Protein AF-A0A939AYK9-F1 (afdb_monomer)

Solvent-accessible surface area (backbone atoms only — not comparable to full-atom values): 10151 Å² total; per-residue (Å²): 140,83,83,85,85,82,82,80,85,74,80,75,67,66,64,58,54,54,54,53,49,53,52,52,51,54,51,52,56,62,53,63,70,63,65,74,66,59,48,75,64,55,25,49,52,48,39,70,71,65,43,52,83,35,33,35,71,76,72,46,68,65,60,35,66,44,40,56,60,42,62,79,78,40,55,72,66,57,50,48,50,40,64,52,31,34,54,61,40,40,77,71,61,37,66,66,52,46,49,48,32,72,73,48,74,51,77,68,69,66,74,80,61,50,72,67,54,49,51,26,38,54,15,59,55,56,76,35,73,58,78,60,70,74,52,66,75,73,47,49,62,59,51,50,50,50,51,52,49,53,52,51,53,50,52,50,51,59,68,62,67,70,75,78,85,84,88,88,129

Nearest PDB structures (foldseek):
  3cp5-assembly1_A  TM=9.068E-01  e=1.776E-06  Rhodothermus marinus
  2l4d-assembly1_A  TM=8.897E-01  e=1.470E-05  Pseudomonas putida KT2440
  6cun-assembly1_A  TM=8.709E-01  e=2.736E-05  Rhodothermus marinus
  6cuk-assembly1_A  TM=8.825E-01  e=4.786E-05  Rhodothermus marinus

Sequence (169 aa):
MTTGWSMARGHVGAWRGTVLLSVMLALAAAVTARAQVSEPGASRQLFDTVCVACHTIGGGARIGPDLAGVTERRSAEWLRSFIRDPQQMRDSGDPVAAANLAQFGVPMPNLGLSEAQVEGLIGHLGGAAPAAAVRPRQFLPTLALAVLAAAGITLIALLFGRKHTETGA

Structure (mmCIF, N/CA/C/O backbone):
data_AF-A0A939AYK9-F1
#
_entry.id   AF-A0A939AYK9-F1
#
loop_
_atom_site.group_PDB
_atom_site.id
_atom_site.type_symbol
_atom_site.label_atom_id
_atom_site.label_alt_id
_atom_site.label_comp_id
_atom_site.label_asym_id
_atom_site.label_entity_id
_atom_site.label_seq_id
_atom_site.pdbx_PDB_ins_code
_atom_site.Cartn_x
_atom_site.Cartn_y
_atom_site.Cartn_z
_atom_site.occupancy
_atom_site.B_iso_or_equiv
_atom_site.auth_seq_id
_atom_site.auth_comp_id
_atom_site.auth_asym_id
_atom_site.auth_atom_id
_atom_site.pdbx_PDB_model_num
ATOM 1 N N . MET A 1 1 ? 83.638 -35.203 -16.562 1.00 50.81 1 MET A N 1
ATOM 2 C CA . MET A 1 1 ? 83.191 -34.684 -15.248 1.00 50.81 1 MET A CA 1
ATOM 3 C C . MET A 1 1 ? 83.245 -33.164 -15.368 1.00 50.81 1 MET A C 1
ATOM 5 O O . MET A 1 1 ? 84.309 -32.692 -15.715 1.00 50.81 1 MET A O 1
ATOM 9 N N . THR A 1 2 ? 82.195 -32.351 -15.282 1.00 49.91 2 THR A N 1
ATOM 10 C CA . THR A 1 2 ? 80.921 -32.441 -14.562 1.00 49.91 2 THR A CA 1
ATOM 11 C C . THR A 1 2 ? 79.841 -31.567 -15.232 1.00 49.91 2 THR A C 1
ATOM 13 O O . THR A 1 2 ? 80.112 -30.475 -15.714 1.00 49.91 2 THR A O 1
ATOM 16 N N . THR A 1 3 ? 78.618 -32.107 -15.226 1.00 54.88 3 THR A N 1
ATOM 17 C CA . THR A 1 3 ? 77.312 -31.456 -14.987 1.00 54.88 3 THR A CA 1
ATOM 18 C C . THR A 1 3 ? 76.909 -30.203 -15.774 1.00 54.88 3 THR A C 1
ATOM 20 O O . THR A 1 3 ? 77.288 -29.082 -15.447 1.00 54.88 3 THR A O 1
ATOM 23 N N . GLY A 1 4 ? 75.978 -30.414 -16.710 1.00 52.16 4 GLY A N 1
ATOM 24 C CA . GLY A 1 4 ? 75.086 -29.382 -17.228 1.00 52.16 4 GLY A CA 1
ATOM 25 C C . GLY A 1 4 ? 74.012 -28.979 -16.214 1.00 52.16 4 GLY A C 1
ATOM 26 O O . GLY A 1 4 ? 73.522 -29.797 -15.433 1.00 52.16 4 GLY A O 1
ATOM 27 N N . TRP A 1 5 ? 73.641 -27.702 -16.246 1.00 48.41 5 TRP A N 1
ATOM 28 C CA . TRP A 1 5 ? 72.604 -27.122 -15.404 1.00 48.41 5 TRP A CA 1
ATOM 29 C C . TRP A 1 5 ? 71.320 -26.971 -16.229 1.00 48.41 5 TRP A C 1
ATOM 31 O O . TRP A 1 5 ? 71.208 -26.100 -17.088 1.00 48.41 5 TRP A O 1
ATOM 41 N N . SER A 1 6 ? 70.362 -27.870 -16.004 1.00 63.97 6 SER A N 1
ATOM 42 C CA . SER A 1 6 ? 69.021 -27.813 -16.591 1.00 63.97 6 SER A CA 1
ATOM 43 C C . SER A 1 6 ? 68.133 -26.930 -15.712 1.00 63.97 6 SER A C 1
ATOM 45 O O . SER A 1 6 ? 67.760 -27.328 -14.608 1.00 63.97 6 SER A O 1
ATOM 47 N N . MET A 1 7 ? 67.800 -25.721 -16.175 1.00 54.94 7 MET A N 1
ATOM 48 C CA . MET A 1 7 ? 66.842 -24.854 -15.484 1.00 54.94 7 MET A CA 1
ATOM 49 C C . MET A 1 7 ? 65.410 -25.372 -15.679 1.00 54.94 7 MET A C 1
ATOM 51 O O . MET A 1 7 ? 64.854 -25.343 -16.779 1.00 54.94 7 MET A O 1
ATOM 55 N N . ALA A 1 8 ? 64.802 -25.824 -14.584 1.00 56.50 8 ALA A N 1
ATOM 56 C CA . ALA A 1 8 ? 63.392 -26.173 -14.503 1.00 56.50 8 ALA A CA 1
ATOM 57 C C . ALA A 1 8 ? 62.515 -24.912 -14.627 1.00 56.50 8 ALA A C 1
ATOM 59 O O . ALA A 1 8 ? 62.575 -24.003 -13.799 1.00 56.50 8 ALA A O 1
ATOM 60 N N . ARG A 1 9 ? 61.670 -24.860 -15.662 1.00 58.16 9 ARG A N 1
ATOM 61 C CA . ARG A 1 9 ? 60.627 -23.836 -15.823 1.00 58.16 9 ARG A CA 1
ATOM 62 C C . ARG A 1 9 ? 59.490 -24.123 -14.835 1.00 58.16 9 ARG A C 1
ATOM 64 O O . ARG A 1 9 ? 58.711 -25.047 -15.038 1.00 58.16 9 ARG A O 1
ATOM 71 N N . GLY A 1 10 ? 59.431 -23.354 -13.747 1.00 52.03 10 GLY A N 1
ATOM 72 C CA . GLY A 1 10 ? 58.483 -23.540 -12.645 1.00 52.03 10 GLY A CA 1
ATOM 73 C C . GLY A 1 10 ? 57.022 -23.245 -13.006 1.00 52.03 10 GLY A C 1
ATOM 74 O O . GLY A 1 10 ? 56.702 -22.241 -13.640 1.00 52.03 10 GLY A O 1
ATOM 75 N N . HIS A 1 11 ? 56.120 -24.103 -12.525 1.00 56.62 11 HIS A N 1
ATOM 76 C CA . HIS A 1 11 ? 54.657 -24.057 -12.661 1.00 56.62 11 HIS A CA 1
ATOM 77 C C . HIS A 1 11 ? 53.958 -22.927 -11.869 1.00 56.62 11 HIS A C 1
ATOM 79 O O . HIS A 1 11 ? 52.826 -23.075 -11.414 1.00 56.62 11 HIS A O 1
ATOM 85 N N . VAL A 1 12 ? 54.594 -21.767 -11.710 1.00 57.19 12 VAL A N 1
ATOM 86 C CA . VAL A 1 12 ? 54.070 -20.641 -10.907 1.00 57.19 12 VAL A CA 1
ATOM 87 C C . VAL A 1 12 ? 52.961 -19.826 -11.602 1.00 57.19 12 VAL A C 1
ATOM 89 O O . VAL A 1 12 ? 52.402 -18.906 -11.008 1.00 57.19 12 VAL A O 1
ATOM 92 N N . GLY A 1 13 ? 52.613 -20.150 -12.854 1.00 52.59 13 GLY A N 1
ATOM 93 C CA . GLY A 1 13 ? 51.610 -19.418 -13.646 1.00 52.59 13 GLY A CA 1
ATOM 94 C C . GLY A 1 13 ? 50.157 -19.876 -13.462 1.00 52.59 13 GLY A C 1
ATOM 95 O O . GLY A 1 13 ? 49.248 -19.054 -13.544 1.00 52.59 13 GLY A O 1
ATOM 96 N N . ALA A 1 14 ? 49.918 -21.160 -13.175 1.00 53.78 14 ALA A N 1
ATOM 97 C CA . ALA A 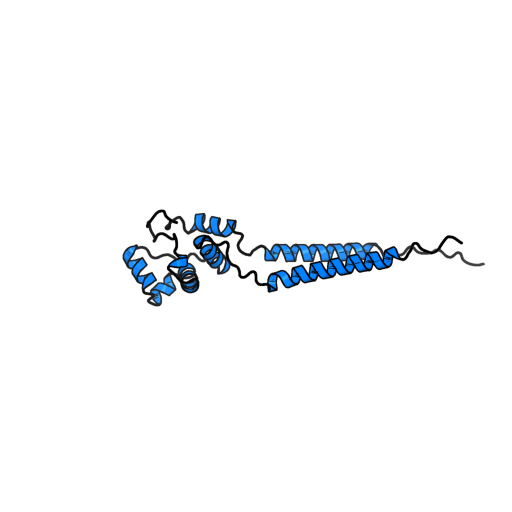1 14 ? 48.565 -21.733 -13.185 1.00 53.78 14 ALA A CA 1
ATOM 98 C C . ALA A 1 14 ? 47.731 -21.363 -11.943 1.00 53.78 14 ALA A C 1
ATOM 100 O O . ALA A 1 14 ? 46.524 -21.159 -12.039 1.00 53.78 14 ALA A O 1
ATOM 101 N N . TRP A 1 15 ? 48.377 -21.203 -10.784 1.00 51.25 15 TRP A N 1
ATOM 102 C CA . TRP A 1 15 ? 47.706 -20.854 -9.523 1.00 51.25 15 TRP A CA 1
ATOM 103 C C . TRP A 1 15 ? 47.217 -19.403 -9.463 1.00 51.25 15 TRP A C 1
ATOM 105 O O . TRP A 1 15 ? 46.268 -19.086 -8.751 1.00 51.25 15 TRP A O 1
ATOM 115 N N . ARG A 1 16 ? 47.847 -18.499 -10.221 1.00 57.53 16 ARG A N 1
ATOM 116 C CA . ARG A 1 16 ? 47.492 -17.072 -10.209 1.00 57.53 16 ARG A CA 1
ATOM 117 C C . ARG A 1 16 ? 46.179 -16.814 -10.953 1.00 57.53 16 ARG A C 1
ATOM 119 O O . ARG A 1 16 ? 45.404 -15.963 -10.531 1.00 57.53 16 ARG A O 1
ATOM 126 N N . GLY A 1 17 ? 45.910 -17.576 -12.015 1.00 58.91 17 GLY A N 1
ATOM 127 C CA . GLY A 1 17 ? 44.675 -17.461 -12.797 1.00 58.91 17 GLY A CA 1
ATOM 128 C C . GLY A 1 17 ? 43.445 -17.998 -12.064 1.00 58.91 17 GLY A C 1
ATOM 129 O O . GLY A 1 17 ? 42.392 -17.367 -12.090 1.00 58.91 17 GLY A O 1
ATOM 130 N N . THR A 1 18 ? 43.579 -19.122 -11.355 1.00 68.94 18 THR A N 1
ATOM 131 C CA . THR A 1 18 ? 42.459 -19.746 -10.636 1.00 68.94 18 THR A CA 1
ATOM 132 C C . THR A 1 18 ? 42.021 -18.932 -9.422 1.00 68.94 18 THR A C 1
ATOM 134 O O . THR A 1 18 ? 40.825 -18.774 -9.206 1.00 68.94 18 THR A O 1
ATOM 137 N N . VAL A 1 19 ? 42.951 -18.340 -8.666 1.00 73.00 19 VAL A N 1
ATOM 138 C CA . VAL A 1 19 ? 42.605 -17.467 -7.528 1.00 73.00 19 VAL A CA 1
ATOM 139 C C . VAL A 1 19 ? 41.887 -16.198 -7.996 1.00 73.00 19 VAL A C 1
ATOM 141 O O . VAL A 1 19 ? 40.874 -15.823 -7.410 1.00 73.00 19 VAL A O 1
ATOM 144 N N . LEU A 1 20 ? 42.355 -15.566 -9.078 1.00 74.25 20 LEU A N 1
ATOM 145 C CA . LEU A 1 20 ? 41.704 -14.375 -9.635 1.00 74.25 20 LEU A CA 1
ATOM 146 C C . LEU A 1 20 ? 40.294 -14.680 -10.156 1.00 74.25 20 LEU A C 1
ATOM 148 O O . LEU A 1 20 ? 39.373 -13.908 -9.895 1.00 74.25 20 LEU A O 1
ATOM 152 N N . LEU A 1 21 ? 40.102 -15.820 -10.826 1.00 76.69 21 LEU A N 1
ATOM 153 C CA . LEU A 1 21 ? 38.786 -16.248 -11.301 1.00 76.69 21 LEU A CA 1
ATOM 154 C C . LEU A 1 21 ? 37.820 -16.534 -10.139 1.00 76.69 21 LEU A C 1
ATOM 156 O O . LEU A 1 21 ? 36.678 -16.083 -10.171 1.00 76.69 21 LEU A O 1
ATOM 160 N N . SER A 1 22 ? 38.285 -17.212 -9.088 1.00 72.88 22 SER A N 1
ATOM 161 C CA . SER A 1 22 ? 37.485 -17.499 -7.888 1.00 72.88 22 SER A CA 1
ATOM 162 C C . SER A 1 22 ? 37.057 -16.226 -7.155 1.0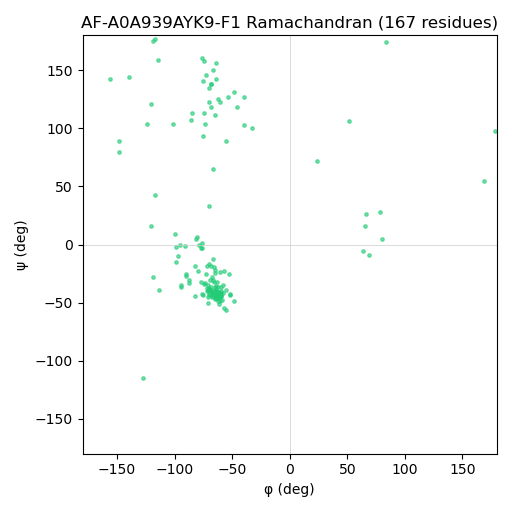0 72.88 22 SER A C 1
ATOM 164 O O . SER A 1 22 ? 35.911 -16.113 -6.725 1.00 72.88 22 SER A O 1
ATOM 166 N N . VAL A 1 23 ? 37.953 -15.240 -7.046 1.00 77.62 23 VAL A N 1
ATOM 167 C CA . VAL A 1 23 ? 37.647 -13.938 -6.434 1.00 77.62 23 VAL A CA 1
ATOM 168 C C . VAL A 1 23 ? 36.653 -13.149 -7.289 1.00 77.62 23 VAL A C 1
ATOM 170 O O . VAL A 1 23 ? 35.696 -12.594 -6.752 1.00 77.62 23 VAL A O 1
ATOM 173 N N . MET A 1 24 ? 36.824 -13.135 -8.614 1.00 75.31 24 MET A N 1
ATOM 174 C CA . MET A 1 24 ? 35.885 -12.475 -9.529 1.00 75.31 24 MET A CA 1
ATOM 175 C C . MET A 1 24 ? 34.490 -13.111 -9.482 1.00 75.31 24 MET A C 1
ATOM 177 O O . MET A 1 24 ? 33.493 -12.393 -9.447 1.00 75.31 24 MET A O 1
ATOM 181 N N . LEU A 1 25 ? 34.407 -14.442 -9.409 1.00 76.62 25 LEU A N 1
ATOM 182 C CA . LEU A 1 25 ? 33.135 -15.158 -9.311 1.00 76.62 25 LEU A CA 1
ATOM 183 C C . LEU A 1 25 ? 32.429 -14.903 -7.968 1.00 76.62 25 LEU A C 1
ATOM 185 O O . LEU A 1 25 ? 31.223 -14.658 -7.942 1.00 76.62 2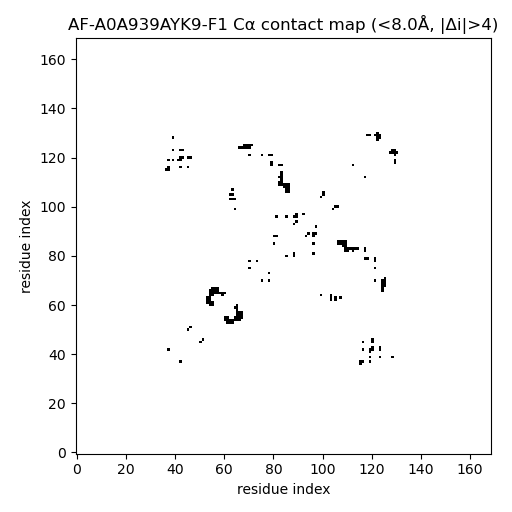5 LEU A O 1
ATOM 189 N N . ALA A 1 26 ? 33.175 -14.887 -6.859 1.00 71.19 26 ALA A N 1
ATOM 190 C CA . ALA A 1 26 ? 32.632 -14.555 -5.540 1.00 71.19 26 ALA A CA 1
ATOM 191 C C . ALA A 1 26 ? 32.118 -13.104 -5.469 1.00 71.19 26 ALA A C 1
ATOM 193 O O . ALA A 1 26 ? 31.070 -12.840 -4.876 1.00 71.19 26 ALA A O 1
ATOM 194 N N . LEU A 1 27 ? 32.817 -12.164 -6.114 1.00 68.31 27 LEU A N 1
ATOM 195 C CA . LEU A 1 27 ? 32.381 -10.770 -6.225 1.00 68.31 27 LEU A CA 1
ATOM 196 C C . LEU A 1 27 ? 31.113 -10.629 -7.078 1.00 68.31 27 LEU A C 1
ATOM 198 O O . LEU A 1 27 ? 30.199 -9.911 -6.678 1.00 68.31 27 LEU A O 1
ATOM 202 N N . ALA A 1 28 ? 31.018 -11.342 -8.204 1.00 67.94 28 ALA A N 1
ATOM 203 C CA . ALA A 1 28 ? 29.823 -11.336 -9.047 1.00 67.94 28 ALA A CA 1
ATOM 204 C C . ALA A 1 28 ? 28.581 -11.854 -8.293 1.00 67.94 28 ALA A C 1
ATOM 206 O O . ALA A 1 28 ? 27.534 -11.206 -8.314 1.00 67.94 28 ALA A O 1
ATOM 207 N N . ALA A 1 29 ? 28.713 -12.953 -7.541 1.00 64.38 29 ALA A N 1
ATOM 208 C CA . ALA A 1 29 ? 27.628 -13.492 -6.713 1.00 64.38 29 ALA A CA 1
ATOM 209 C C . ALA A 1 29 ? 27.202 -12.530 -5.583 1.00 64.38 29 ALA A C 1
ATOM 211 O O . ALA A 1 29 ? 26.020 -12.411 -5.253 1.00 64.38 29 ALA A O 1
ATOM 212 N N . ALA A 1 30 ? 28.155 -11.793 -5.004 1.00 60.81 30 ALA A N 1
ATOM 213 C CA . ALA A 1 30 ? 27.877 -10.797 -3.973 1.00 60.81 30 ALA A CA 1
ATOM 214 C C . ALA A 1 30 ? 27.187 -9.528 -4.507 1.00 60.81 30 ALA A C 1
ATOM 216 O O . ALA A 1 30 ? 26.610 -8.791 -3.704 1.00 60.81 30 ALA A O 1
ATOM 217 N N . VAL A 1 31 ? 27.247 -9.259 -5.819 1.00 58.78 31 VAL A N 1
ATOM 218 C CA . VAL A 1 31 ? 26.539 -8.156 -6.493 1.00 58.78 31 VAL A CA 1
ATOM 219 C C . VAL A 1 31 ? 25.091 -8.546 -6.805 1.00 58.78 31 VAL A C 1
ATOM 221 O O . VAL A 1 31 ? 24.181 -7.775 -6.503 1.00 58.78 31 VAL A O 1
ATOM 224 N N . THR A 1 32 ? 24.842 -9.757 -7.311 1.00 58.06 32 THR A N 1
ATOM 225 C CA . THR A 1 32 ? 23.481 -10.223 -7.645 1.00 58.06 32 THR A CA 1
ATOM 226 C C . THR A 1 32 ? 22.583 -10.376 -6.418 1.00 58.06 32 THR A C 1
ATOM 228 O O . THR A 1 32 ? 21.390 -10.096 -6.490 1.00 58.06 32 THR A O 1
ATOM 231 N N . ALA A 1 33 ? 23.146 -10.739 -5.261 1.00 52.22 33 ALA A N 1
ATOM 232 C CA . ALA A 1 33 ? 22.388 -10.869 -4.013 1.00 52.22 33 ALA A CA 1
ATOM 233 C C . ALA A 1 33 ? 21.816 -9.534 -3.485 1.00 52.22 33 ALA A C 1
ATOM 235 O O . ALA A 1 33 ? 20.891 -9.541 -2.676 1.00 52.22 33 ALA A O 1
ATOM 236 N N . ARG A 1 34 ? 22.345 -8.379 -3.923 1.00 50.72 34 ARG A N 1
ATOM 237 C CA . ARG A 1 34 ? 21.920 -7.046 -3.437 1.00 50.72 34 ARG A CA 1
ATOM 238 C C . ARG A 1 34 ? 20.902 -6.359 -4.348 1.00 50.72 34 ARG A C 1
ATOM 240 O O . ARG A 1 34 ? 20.331 -5.355 -3.943 1.00 50.72 34 ARG A O 1
ATOM 247 N N . ALA A 1 35 ? 20.654 -6.903 -5.540 1.00 50.47 35 ALA A N 1
ATOM 248 C CA . ALA A 1 35 ? 19.677 -6.378 -6.496 1.00 50.47 35 ALA A CA 1
ATOM 249 C C . ALA A 1 35 ? 18.217 -6.702 -6.118 1.00 50.47 35 ALA A C 1
ATOM 251 O O . ALA A 1 35 ? 17.292 -6.333 -6.826 1.00 50.47 35 ALA A O 1
ATOM 252 N N . GLN A 1 36 ? 17.980 -7.377 -4.988 1.00 48.62 36 GLN A N 1
ATOM 253 C CA . GLN A 1 36 ? 16.625 -7.693 -4.519 1.00 48.62 36 GLN A CA 1
ATOM 254 C C . GLN A 1 36 ? 15.937 -6.517 -3.804 1.00 48.62 36 GLN A C 1
ATOM 256 O O . GLN A 1 36 ? 14.845 -6.672 -3.261 1.00 48.62 36 GLN A O 1
ATOM 261 N N . VAL A 1 37 ? 16.564 -5.336 -3.796 1.00 53.75 37 VAL A N 1
ATOM 262 C CA . VAL A 1 37 ? 15.926 -4.095 -3.355 1.00 53.75 37 VAL A CA 1
ATOM 263 C C . VAL A 1 37 ? 14.967 -3.649 -4.455 1.00 53.75 37 VAL A C 1
ATOM 265 O O . VAL A 1 37 ? 15.379 -2.995 -5.403 1.00 53.75 37 VAL A O 1
ATOM 268 N N . SER A 1 38 ? 13.706 -4.060 -4.312 1.00 53.38 38 SER A N 1
ATOM 269 C CA . SER A 1 38 ? 12.494 -3.517 -4.936 1.00 53.38 38 SER A CA 1
ATOM 270 C C . SER A 1 38 ? 12.728 -2.755 -6.245 1.00 53.38 38 SER A C 1
ATOM 272 O O . SER A 1 38 ? 12.601 -1.531 -6.288 1.00 53.38 38 SER A O 1
ATOM 274 N N . GLU A 1 39 ? 13.049 -3.485 -7.316 1.00 57.12 39 GLU A N 1
ATOM 275 C CA . GLU A 1 39 ? 13.008 -2.943 -8.674 1.00 57.12 39 GLU A CA 1
ATOM 276 C C . GLU A 1 39 ? 11.658 -2.229 -8.879 1.00 57.12 39 GLU A C 1
ATOM 278 O O . GLU A 1 39 ? 10.616 -2.819 -8.567 1.00 57.12 39 GLU A O 1
ATOM 283 N N . PRO A 1 40 ? 11.617 -0.989 -9.399 1.00 59.44 40 PRO A N 1
ATOM 284 C CA . PRO A 1 40 ? 10.367 -0.247 -9.599 1.00 59.44 40 PRO A CA 1
ATOM 285 C C . PRO A 1 40 ? 9.296 -1.018 -10.394 1.00 59.44 40 PRO A C 1
ATOM 287 O O . PRO A 1 40 ? 8.100 -0.775 -10.234 1.00 59.44 40 PRO A O 1
ATOM 290 N N . GLY A 1 41 ? 9.713 -1.968 -11.241 1.00 69.38 41 GLY A N 1
ATOM 291 C CA . GLY A 1 41 ? 8.812 -2.877 -11.952 1.00 69.38 41 GLY A CA 1
ATOM 292 C C . GLY A 1 41 ? 8.190 -3.964 -11.067 1.00 69.38 41 GLY A C 1
ATOM 293 O O . GLY A 1 41 ? 7.034 -4.324 -11.275 1.00 69.38 41 GLY A O 1
ATOM 294 N N . ALA A 1 42 ? 8.905 -4.448 -10.050 1.00 83.31 42 ALA A N 1
ATOM 295 C CA . ALA A 1 42 ? 8.432 -5.511 -9.167 1.00 83.31 42 ALA A CA 1
ATOM 296 C C . ALA A 1 42 ? 7.288 -5.040 -8.255 1.00 83.31 42 ALA A C 1
ATOM 298 O O . ALA A 1 42 ? 6.323 -5.774 -8.052 1.00 83.31 42 ALA A O 1
ATOM 299 N N . SER A 1 43 ? 7.351 -3.808 -7.738 1.00 87.31 43 SER A N 1
ATOM 300 C CA . SER A 1 43 ? 6.264 -3.246 -6.923 1.00 87.31 43 SER A CA 1
ATOM 301 C C . SER A 1 43 ? 5.013 -2.943 -7.747 1.00 87.31 43 SER A C 1
ATOM 303 O O . SER A 1 43 ? 3.907 -3.217 -7.285 1.00 87.31 43 SER A O 1
ATOM 305 N N . ARG A 1 44 ? 5.176 -2.459 -8.987 1.00 89.44 44 ARG A N 1
ATOM 306 C CA . ARG A 1 44 ? 4.063 -2.294 -9.935 1.00 89.44 44 ARG A CA 1
ATOM 307 C C . ARG A 1 44 ? 3.401 -3.632 -10.253 1.00 89.44 44 ARG A C 1
ATOM 309 O O . ARG A 1 44 ? 2.195 -3.763 -10.097 1.00 89.44 44 ARG A O 1
ATOM 316 N N . GLN A 1 45 ? 4.185 -4.640 -10.629 1.00 92.12 45 GLN A N 1
ATOM 317 C CA . GLN A 1 45 ? 3.654 -5.969 -10.927 1.00 92.12 45 GLN A CA 1
ATOM 318 C C . GLN A 1 45 ? 2.923 -6.575 -9.721 1.00 92.12 45 GLN A C 1
ATOM 320 O O . GLN A 1 45 ? 1.867 -7.190 -9.874 1.00 92.12 45 GLN A O 1
ATOM 325 N N . LEU A 1 46 ? 3.464 -6.390 -8.514 1.00 92.81 46 LEU A N 1
ATOM 326 C CA . LEU A 1 46 ? 2.814 -6.839 -7.289 1.00 92.81 46 LEU A CA 1
ATOM 327 C C . LEU A 1 46 ? 1.464 -6.139 -7.079 1.00 92.81 46 LEU A C 1
ATOM 329 O O . LEU A 1 46 ? 0.476 -6.807 -6.776 1.00 92.81 46 LEU A O 1
ATOM 333 N N . PHE A 1 47 ? 1.403 -4.821 -7.287 1.00 94.81 47 PHE A N 1
ATOM 334 C CA . PHE A 1 47 ? 0.156 -4.061 -7.221 1.00 94.81 47 PHE A CA 1
ATOM 335 C C . PHE A 1 47 ? -0.879 -4.583 -8.230 1.00 94.81 47 PHE A C 1
ATOM 337 O O . PHE A 1 47 ? -2.014 -4.882 -7.849 1.00 94.81 47 PHE A O 1
ATOM 344 N N . ASP A 1 48 ? -0.461 -4.782 -9.481 1.00 93.94 48 ASP A N 1
ATOM 345 C CA . ASP A 1 48 ? -1.298 -5.277 -10.582 1.00 93.94 48 ASP A CA 1
ATOM 346 C C . ASP A 1 48 ? -1.791 -6.716 -10.371 1.00 93.94 48 ASP A C 1
ATOM 348 O O . ASP A 1 48 ? -2.794 -7.125 -10.949 1.00 93.94 48 ASP A O 1
ATOM 352 N N . THR A 1 49 ? -1.108 -7.503 -9.540 1.00 94.50 49 THR A N 1
ATOM 353 C CA . THR A 1 49 ? -1.498 -8.895 -9.274 1.00 94.50 49 THR A CA 1
ATOM 354 C C . THR A 1 49 ? -2.375 -9.017 -8.029 1.00 94.50 49 THR A C 1
ATOM 356 O O . THR A 1 49 ? -3.269 -9.859 -7.982 1.00 94.50 49 THR A O 1
ATOM 359 N N . VAL A 1 50 ? -2.125 -8.193 -7.007 1.00 95.19 50 VAL A N 1
ATOM 360 C CA . VAL A 1 50 ? -2.704 -8.389 -5.668 1.00 95.19 50 VAL A CA 1
ATOM 361 C C . VAL A 1 50 ? -3.692 -7.286 -5.286 1.00 95.19 50 VAL A C 1
ATOM 363 O O . VAL A 1 50 ? -4.721 -7.559 -4.672 1.00 95.19 50 VAL A O 1
ATOM 366 N N . CYS A 1 51 ? -3.413 -6.032 -5.637 1.00 96.31 51 CYS A N 1
ATOM 367 C CA . CYS A 1 51 ? -4.150 -4.879 -5.114 1.00 96.31 51 CYS A CA 1
ATOM 368 C C . CYS A 1 51 ? -5.295 -4.437 -6.035 1.00 96.31 51 CYS A C 1
ATOM 370 O O . CYS A 1 51 ? -6.369 -4.061 -5.556 1.00 96.31 51 CYS A O 1
ATOM 372 N N . VAL A 1 52 ? -5.099 -4.514 -7.356 1.00 95.94 52 VAL A N 1
ATOM 373 C CA . VAL A 1 52 ? -6.088 -4.063 -8.357 1.00 95.94 52 VAL A CA 1
ATOM 374 C C . VAL A 1 52 ? -7.366 -4.899 -8.387 1.00 95.94 52 VAL A C 1
ATOM 376 O O . VAL A 1 52 ? -8.354 -4.478 -8.987 1.00 95.94 52 VAL A O 1
ATOM 379 N N . ALA A 1 53 ? -7.391 -6.060 -7.732 1.00 95.19 53 ALA A N 1
ATOM 380 C CA . ALA A 1 53 ? -8.625 -6.817 -7.552 1.00 95.19 53 ALA A CA 1
ATOM 381 C C . ALA A 1 53 ? -9.677 -5.992 -6.785 1.00 95.19 53 ALA A C 1
ATOM 383 O O . ALA A 1 53 ? -10.859 -6.035 -7.122 1.00 95.19 53 ALA A O 1
ATOM 384 N N . CYS A 1 54 ? -9.240 -5.181 -5.812 1.00 97.81 54 CYS A N 1
ATOM 385 C CA . CYS A 1 54 ? -10.135 -4.456 -4.908 1.00 97.81 54 CYS A CA 1
ATOM 386 C C . CYS A 1 54 ? -10.009 -2.930 -4.987 1.00 97.81 54 CYS A C 1
ATOM 388 O O . CYS A 1 54 ? -10.985 -2.229 -4.716 1.00 97.81 54 CYS A O 1
ATOM 390 N N . HIS A 1 55 ? -8.833 -2.418 -5.352 1.00 97.56 55 HIS A N 1
ATOM 391 C CA . HIS A 1 55 ? -8.506 -0.995 -5.298 1.00 97.56 55 HIS A CA 1
ATOM 392 C C . HIS A 1 55 ? -8.267 -0.388 -6.678 1.00 97.56 55 HIS A C 1
ATOM 394 O O . HIS A 1 55 ? -7.940 -1.079 -7.642 1.00 97.56 55 HIS A O 1
ATOM 400 N N . THR A 1 56 ? -8.400 0.930 -6.774 1.00 95.62 56 THR A N 1
ATOM 401 C CA . THR A 1 56 ? -7.904 1.718 -7.910 1.00 95.62 56 THR A CA 1
ATOM 402 C C . THR A 1 56 ? -6.872 2.736 -7.449 1.00 95.62 56 THR A C 1
ATOM 404 O O . THR A 1 56 ? -6.637 2.900 -6.250 1.00 95.62 56 THR A O 1
ATOM 407 N N . ILE A 1 57 ? -6.287 3.435 -8.422 1.00 94.50 57 ILE A N 1
ATOM 408 C CA . ILE A 1 57 ? -5.560 4.685 -8.220 1.00 94.50 57 ILE A CA 1
ATOM 409 C C . ILE A 1 57 ? -6.221 5.727 -9.131 1.00 94.50 57 ILE A C 1
ATOM 411 O O . ILE A 1 57 ? -6.044 5.683 -10.345 1.00 94.50 57 ILE A O 1
ATOM 415 N N . GLY A 1 58 ? -7.030 6.622 -8.563 1.00 93.75 58 GLY A N 1
ATOM 416 C CA . GLY A 1 58 ? -7.717 7.702 -9.282 1.00 93.75 58 GLY A CA 1
ATOM 417 C C . GLY A 1 58 ? -8.983 7.261 -10.021 1.00 93.75 58 GLY A C 1
ATOM 418 O O . GLY A 1 58 ? -9.588 8.059 -10.730 1.00 93.75 58 GLY A O 1
ATOM 419 N N . GLY A 1 59 ? -9.386 5.998 -9.862 1.00 94.06 59 GLY A N 1
ATOM 420 C CA . GLY A 1 59 ? -10.590 5.420 -10.470 1.00 94.06 59 GLY A CA 1
ATOM 421 C C . GLY A 1 59 ? -11.819 5.436 -9.559 1.00 94.06 59 GLY A C 1
ATOM 422 O O . GLY A 1 59 ? -12.886 4.991 -9.975 1.00 94.06 59 GLY A O 1
ATOM 423 N N . GLY A 1 60 ? -11.678 5.943 -8.331 1.00 94.12 60 GLY A N 1
ATOM 424 C CA . GLY A 1 60 ? -12.737 5.946 -7.325 1.00 94.12 60 GLY A CA 1
ATOM 425 C C . GLY A 1 60 ? -12.859 4.639 -6.531 1.00 94.12 60 GLY A C 1
ATOM 426 O O . GLY A 1 60 ? -12.166 3.652 -6.75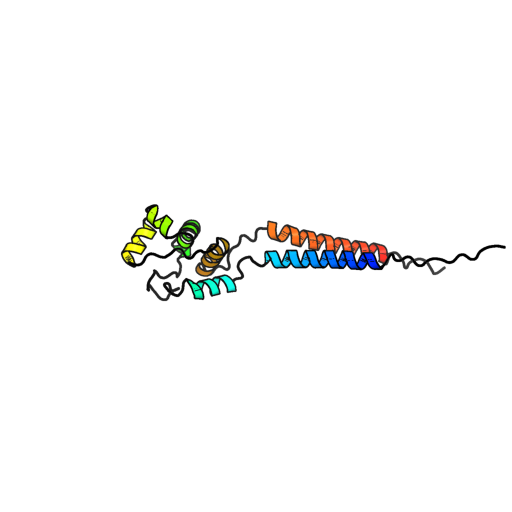4 1.00 94.12 60 GLY A O 1
ATOM 427 N N . ALA A 1 61 ? -13.735 4.645 -5.531 1.00 94.56 61 ALA A N 1
ATOM 428 C CA . ALA A 1 61 ? -13.957 3.480 -4.682 1.00 94.56 61 ALA A CA 1
ATOM 429 C C . ALA A 1 61 ? -14.539 2.288 -5.469 1.00 94.56 61 ALA A C 1
ATOM 431 O O . ALA A 1 61 ? -15.400 2.466 -6.330 1.00 94.56 61 ALA A O 1
ATOM 432 N N . ARG A 1 62 ? -14.101 1.067 -5.129 1.00 93.50 62 ARG A N 1
ATOM 433 C CA . ARG A 1 62 ? -14.670 -0.198 -5.628 1.00 93.50 62 ARG A C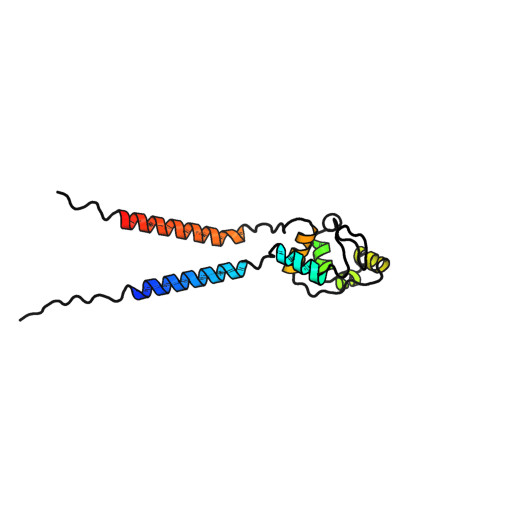A 1
ATOM 434 C C . ARG A 1 62 ? -15.012 -1.119 -4.456 1.00 93.50 62 ARG A C 1
ATOM 436 O O . ARG A 1 62 ? -15.874 -0.779 -3.657 1.00 93.50 62 ARG A O 1
ATOM 443 N N . ILE A 1 63 ? -14.333 -2.264 -4.342 1.00 96.88 63 ILE A N 1
ATOM 444 C CA . ILE A 1 63 ? -14.440 -3.151 -3.173 1.00 96.88 63 ILE A CA 1
ATOM 445 C C . ILE A 1 63 ? -13.745 -2.496 -1.975 1.00 96.88 63 ILE A C 1
ATOM 447 O O . ILE A 1 63 ? -14.224 -2.591 -0.853 1.00 96.88 63 ILE A O 1
ATOM 451 N N . GLY A 1 64 ? -12.626 -1.810 -2.221 1.00 96.56 64 GLY A N 1
ATOM 452 C CA . GLY A 1 64 ? -11.949 -0.967 -1.243 1.00 96.56 64 GLY A CA 1
ATOM 453 C C . GLY A 1 64 ? -11.912 0.510 -1.657 1.00 96.56 64 GLY A C 1
ATOM 454 O O . GLY A 1 64 ? -12.350 0.869 -2.758 1.00 96.56 64 GLY A O 1
ATOM 455 N N . PRO A 1 65 ? -11.361 1.382 -0.793 1.00 96.75 65 PRO A N 1
ATOM 456 C CA . PRO A 1 65 ? -11.171 2.798 -1.092 1.00 96.75 65 PRO A CA 1
ATOM 457 C C . PRO A 1 65 ? -10.196 3.022 -2.252 1.00 96.75 65 PRO A C 1
ATOM 459 O O . PRO A 1 65 ? -9.303 2.210 -2.501 1.00 96.75 65 PRO A O 1
ATOM 462 N N . ASP A 1 66 ? -10.319 4.170 -2.916 1.00 96.94 66 ASP A N 1
ATOM 463 C CA . ASP A 1 66 ? -9.323 4.612 -3.890 1.00 96.94 66 ASP A CA 1
ATOM 464 C C . ASP A 1 66 ? -7.994 4.971 -3.206 1.00 96.94 66 ASP A C 1
ATOM 466 O O . ASP A 1 66 ? -7.966 5.607 -2.144 1.00 96.94 66 ASP A O 1
ATOM 470 N N . LEU A 1 67 ? -6.883 4.570 -3.826 1.00 97.00 67 LEU A N 1
ATOM 471 C CA . LEU A 1 67 ? -5.544 4.719 -3.256 1.00 97.00 67 LEU A CA 1
ATOM 472 C C . LEU A 1 67 ? -4.780 5.936 -3.787 1.00 97.00 67 LEU A C 1
ATOM 474 O O . LEU A 1 67 ? -3.679 6.204 -3.306 1.00 97.00 67 LEU A O 1
ATOM 478 N N . ALA A 1 68 ? -5.348 6.714 -4.717 1.00 95.06 68 ALA A N 1
ATOM 479 C CA . ALA A 1 68 ? -4.739 7.977 -5.136 1.00 95.06 68 ALA A CA 1
ATOM 480 C C . ALA A 1 68 ? -4.471 8.867 -3.916 1.00 95.06 68 ALA A C 1
ATOM 482 O O . ALA A 1 68 ? -5.375 9.073 -3.106 1.00 95.06 68 ALA A O 1
ATOM 483 N N . GLY A 1 69 ? -3.237 9.355 -3.755 1.00 94.44 69 GLY A N 1
ATOM 484 C CA . GLY A 1 69 ? -2.822 10.228 -2.647 1.00 94.44 69 GLY A CA 1
ATOM 485 C C . GLY A 1 69 ? -2.854 9.580 -1.255 1.00 94.44 69 GLY A C 1
ATOM 486 O O . GLY A 1 69 ? -2.864 10.282 -0.245 1.00 94.44 69 GLY A O 1
ATOM 487 N N . VAL A 1 70 ? -2.919 8.247 -1.143 1.00 96.12 70 VAL A N 1
ATOM 488 C CA . VAL A 1 70 ? -3.035 7.587 0.171 1.00 96.12 70 VAL A CA 1
ATOM 489 C C . VAL A 1 70 ? -1.819 7.840 1.073 1.00 96.12 70 VAL A C 1
ATOM 491 O O . VAL A 1 70 ? -1.980 7.987 2.283 1.00 96.12 70 VAL A O 1
ATOM 494 N N . THR A 1 71 ? -0.627 7.977 0.490 1.00 95.44 71 THR A N 1
ATOM 495 C CA . THR A 1 71 ? 0.623 8.313 1.194 1.00 95.44 71 THR A CA 1
ATOM 496 C C . THR A 1 71 ? 0.665 9.748 1.714 1.00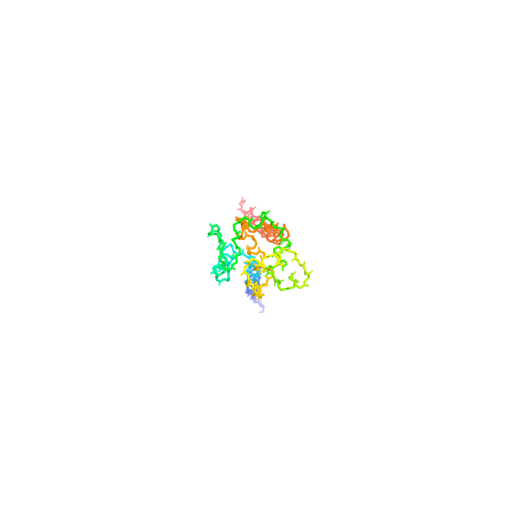 95.44 71 THR A C 1
ATOM 498 O O . THR A 1 71 ? 1.475 10.056 2.579 1.00 95.44 71 THR A O 1
ATOM 501 N N . GLU A 1 72 ? -0.205 10.627 1.213 1.00 94.69 72 GLU A N 1
ATOM 502 C CA . GLU A 1 72 ? -0.382 11.989 1.733 1.00 94.69 72 GLU A CA 1
ATOM 503 C C . GLU A 1 72 ? -1.401 12.004 2.881 1.00 94.69 72 GLU A C 1
ATOM 505 O O . GLU A 1 72 ? -1.276 12.772 3.832 1.00 94.69 72 GLU A O 1
ATOM 510 N N . ARG A 1 73 ? -2.411 11.124 2.822 1.00 94.75 73 ARG A N 1
ATOM 511 C CA . ARG A 1 73 ? -3.479 11.028 3.834 1.00 94.75 73 ARG A CA 1
ATOM 512 C C . ARG A 1 73 ? -3.105 10.205 5.066 1.00 94.75 73 ARG A C 1
ATOM 514 O O . ARG A 1 73 ? -3.817 10.269 6.076 1.00 94.75 73 ARG A O 1
ATOM 521 N N . ARG A 1 74 ? -2.075 9.361 4.977 1.00 95.12 74 ARG A N 1
ATOM 522 C CA . ARG A 1 74 ? -1.692 8.394 6.016 1.00 95.12 74 ARG A CA 1
ATOM 523 C C . ARG A 1 74 ? -0.180 8.331 6.168 1.00 95.12 74 ARG A C 1
ATOM 525 O O . ARG A 1 74 ? 0.554 8.421 5.191 1.00 95.12 74 ARG A O 1
ATOM 532 N N . SER A 1 75 ? 0.275 8.140 7.404 1.00 95.62 75 SER A N 1
ATOM 533 C CA . SER A 1 75 ? 1.699 7.970 7.681 1.00 95.62 75 SER A CA 1
ATOM 534 C C . SER A 1 75 ? 2.217 6.659 7.087 1.00 95.62 75 SER A C 1
ATOM 536 O O . SER A 1 75 ? 1.498 5.660 7.014 1.00 95.62 75 SER A O 1
ATOM 538 N N . ALA A 1 76 ? 3.497 6.643 6.709 1.00 93.25 76 ALA A N 1
ATOM 539 C CA . ALA A 1 76 ? 4.156 5.431 6.220 1.00 93.25 76 ALA A CA 1
ATOM 540 C C . ALA A 1 76 ? 4.112 4.289 7.252 1.00 93.25 76 ALA A C 1
ATOM 542 O O . ALA A 1 76 ? 3.973 3.128 6.884 1.00 93.25 76 ALA A O 1
ATOM 543 N N . GLU A 1 77 ? 4.189 4.615 8.544 1.00 96.44 77 GLU A N 1
ATOM 544 C CA . GLU A 1 77 ? 4.063 3.638 9.627 1.00 96.44 77 GLU A CA 1
ATOM 545 C C . GLU A 1 77 ? 2.673 2.999 9.671 1.00 96.44 77 GLU A C 1
ATOM 547 O O . GLU A 1 77 ? 2.567 1.778 9.732 1.00 96.44 77 GLU A O 1
ATOM 552 N N . TRP A 1 78 ? 1.611 3.801 9.561 1.00 97.44 78 TRP A N 1
ATOM 553 C CA . TRP A 1 78 ? 0.250 3.273 9.530 1.00 97.44 78 TRP A CA 1
ATOM 554 C C . TRP A 1 78 ? 0.026 2.391 8.296 1.00 97.44 78 TRP A C 1
ATOM 556 O O . TRP A 1 78 ? -0.536 1.304 8.408 1.00 97.44 78 TRP A O 1
ATOM 566 N N . LEU A 1 79 ? 0.515 2.824 7.127 1.00 97.75 79 LEU A N 1
ATOM 567 C CA . LEU A 1 79 ? 0.416 2.050 5.886 1.00 97.75 79 LEU A CA 1
ATOM 568 C C . LEU A 1 79 ? 1.151 0.714 5.986 1.00 97.75 79 LEU A C 1
ATOM 570 O O . LEU A 1 79 ? 0.593 -0.304 5.584 1.00 97.75 79 LEU A O 1
ATOM 574 N N . ARG A 1 80 ? 2.359 0.699 6.564 1.00 97.50 80 ARG A N 1
ATOM 575 C CA . ARG A 1 80 ? 3.091 -0.543 6.839 1.00 97.50 80 ARG A CA 1
ATOM 576 C C . ARG A 1 80 ? 2.256 -1.499 7.681 1.00 97.50 80 ARG A C 1
ATOM 578 O O . ARG A 1 80 ? 2.011 -2.625 7.255 1.00 97.50 80 ARG A O 1
ATOM 585 N N . SER A 1 81 ? 1.797 -1.038 8.844 1.00 97.62 81 SER A N 1
ATOM 586 C CA . SER A 1 81 ? 1.040 -1.865 9.787 1.00 97.62 81 SER A CA 1
ATOM 587 C C . SER A 1 81 ? -0.245 -2.402 9.163 1.00 97.62 81 SER A C 1
ATOM 589 O O . SER A 1 81 ? -0.534 -3.592 9.275 1.00 97.62 81 SER A O 1
ATOM 591 N N . PHE A 1 82 ? -0.983 -1.554 8.440 1.00 97.94 82 PHE A N 1
ATOM 592 C CA . PHE A 1 82 ? -2.241 -1.945 7.816 1.00 97.94 82 PHE A CA 1
ATOM 593 C C . PHE A 1 82 ? -2.057 -2.908 6.642 1.00 97.94 82 PHE A C 1
ATOM 595 O O . PHE A 1 82 ? -2.792 -3.881 6.558 1.00 97.94 82 PHE A O 1
ATOM 602 N N . ILE A 1 83 ? -1.090 -2.685 5.746 1.00 97.31 83 ILE A N 1
ATOM 603 C CA . ILE A 1 83 ? -0.859 -3.583 4.600 1.00 97.31 83 ILE A CA 1
ATOM 604 C C . ILE A 1 83 ? -0.332 -4.947 5.077 1.00 97.31 83 ILE A C 1
ATOM 606 O O . ILE A 1 83 ? -0.700 -5.978 4.512 1.00 97.31 83 ILE A O 1
ATOM 610 N N . ARG A 1 84 ? 0.513 -4.959 6.116 1.00 96.69 84 ARG A N 1
ATOM 611 C CA . ARG A 1 84 ? 1.103 -6.180 6.681 1.00 96.69 84 ARG A CA 1
ATOM 612 C C . ARG A 1 84 ? 0.068 -7.013 7.427 1.00 96.69 84 ARG A C 1
ATOM 614 O O . ARG A 1 84 ? 0.040 -8.231 7.270 1.00 96.69 84 ARG A O 1
ATOM 621 N N . ASP A 1 85 ? -0.756 -6.378 8.257 1.00 97.19 85 ASP A N 1
ATOM 622 C CA . ASP A 1 85 ? -1.749 -7.080 9.068 1.00 97.19 85 ASP A CA 1
ATOM 623 C C . ASP A 1 85 ? -3.018 -6.241 9.306 1.00 97.19 85 ASP A C 1
ATOM 625 O O . ASP A 1 85 ? -3.218 -5.659 10.380 1.00 97.19 85 ASP A O 1
ATOM 629 N N . PRO A 1 86 ? -3.923 -6.182 8.311 1.00 97.12 86 PRO A N 1
ATOM 630 C CA . PRO A 1 86 ? -5.143 -5.395 8.439 1.00 97.12 86 PRO A CA 1
ATOM 631 C C . PRO A 1 86 ? -6.074 -5.936 9.529 1.00 97.12 86 PRO A C 1
ATOM 633 O O . PRO A 1 86 ? -6.899 -5.189 10.053 1.00 97.12 86 PRO A O 1
ATOM 636 N N . GLN A 1 87 ? -5.979 -7.230 9.857 1.00 96.19 87 GLN A N 1
ATOM 637 C CA . GLN A 1 87 ? -6.764 -7.828 10.931 1.00 96.19 87 GLN A CA 1
ATOM 638 C C . GLN A 1 87 ? -6.274 -7.336 12.289 1.00 96.19 87 GLN A C 1
ATOM 640 O O . GLN A 1 87 ? -7.084 -6.815 13.049 1.00 96.19 87 GLN A O 1
ATOM 645 N N . GLN A 1 88 ? -4.967 -7.399 12.553 1.00 97.06 88 GLN A N 1
ATOM 646 C CA . GLN A 1 88 ? -4.397 -6.905 13.806 1.00 97.06 88 GLN A CA 1
ATOM 647 C C . GLN A 1 88 ? -4.758 -5.437 14.072 1.00 97.06 88 GLN A C 1
ATOM 649 O O . GLN A 1 88 ? -5.065 -5.097 15.212 1.00 97.06 88 GLN A O 1
ATOM 654 N N . MET A 1 89 ? -4.764 -4.589 13.036 1.00 97.38 89 MET A N 1
ATOM 655 C CA . MET A 1 89 ? -5.169 -3.180 13.141 1.00 97.38 89 MET A CA 1
ATOM 656 C C . MET A 1 89 ? -6.639 -3.015 13.556 1.00 97.38 89 MET A C 1
ATOM 658 O O . MET A 1 89 ? -6.967 -2.159 14.380 1.00 97.38 89 MET A O 1
ATOM 662 N N . ARG A 1 90 ? -7.542 -3.837 13.003 1.00 95.56 90 ARG A N 1
ATOM 663 C CA . ARG A 1 90 ? -8.958 -3.837 13.404 1.00 95.56 90 ARG A CA 1
ATOM 664 C C . ARG A 1 90 ? -9.126 -4.348 14.830 1.00 95.56 90 ARG A C 1
ATOM 666 O O . ARG A 1 90 ? -9.832 -3.719 15.611 1.00 95.56 90 ARG A O 1
ATOM 673 N N . ASP A 1 91 ? -8.445 -5.437 15.170 1.00 96.56 91 ASP A N 1
ATOM 674 C CA . ASP A 1 91 ? -8.526 -6.075 16.486 1.00 96.56 91 ASP A CA 1
ATOM 675 C C . ASP A 1 91 ? -7.939 -5.172 17.586 1.00 96.56 91 ASP A C 1
ATOM 677 O O . ASP A 1 91 ? -8.425 -5.173 18.715 1.00 96.56 91 ASP A O 1
ATOM 681 N N . SER A 1 92 ? -6.949 -4.333 17.256 1.00 96.69 92 SER A N 1
ATOM 682 C CA . SER A 1 92 ? -6.430 -3.293 18.156 1.00 96.69 92 SER A CA 1
ATOM 683 C C . SER A 1 92 ? -7.339 -2.065 18.285 1.00 96.69 92 SER A C 1
ATOM 685 O O . SER A 1 92 ? -7.014 -1.150 19.038 1.00 96.69 92 SER A O 1
ATOM 687 N N . GLY A 1 93 ? -8.453 -2.013 17.548 1.00 95.81 93 GLY A N 1
ATOM 688 C CA . GLY A 1 93 ? -9.405 -0.905 17.589 1.00 95.81 93 GLY A CA 1
ATOM 689 C C . GLY A 1 93 ? -8.972 0.337 16.807 1.00 95.81 93 GLY A C 1
ATOM 690 O O . GLY A 1 93 ? -9.371 1.441 17.175 1.00 95.81 93 GLY A O 1
ATOM 691 N N . ASP A 1 94 ? -8.166 0.198 15.744 1.00 97.88 94 ASP A N 1
ATOM 692 C CA . ASP A 1 94 ? -7.797 1.347 14.908 1.00 97.88 94 ASP A CA 1
ATOM 693 C C . ASP A 1 94 ? -9.062 1.980 14.286 1.00 97.88 94 ASP A C 1
ATOM 695 O O . ASP A 1 94 ? -9.817 1.305 13.572 1.00 97.88 94 ASP A O 1
ATOM 699 N N . PRO A 1 95 ? -9.318 3.280 14.527 1.00 97.06 95 PRO A N 1
ATOM 700 C CA . PRO A 1 95 ? -10.569 3.912 14.122 1.00 97.06 95 PRO A CA 1
ATOM 701 C C . PRO A 1 95 ? -10.703 4.022 12.600 1.00 97.06 95 PRO A C 1
ATOM 703 O O . PRO A 1 95 ? -11.817 4.007 12.079 1.00 97.06 95 PRO A O 1
ATOM 706 N N . VAL A 1 96 ? -9.589 4.103 11.864 1.00 96.19 96 VAL A N 1
ATOM 707 C CA . VAL A 1 96 ? -9.603 4.181 10.398 1.00 96.19 96 VAL A CA 1
ATOM 708 C C . VAL A 1 96 ? -9.913 2.813 9.798 1.00 96.19 96 VAL A C 1
ATOM 710 O O . VAL A 1 96 ? -10.728 2.712 8.885 1.00 96.19 96 VAL A O 1
ATOM 713 N N . ALA A 1 97 ? -9.300 1.755 10.321 1.00 96.50 97 ALA A N 1
ATOM 714 C CA . ALA A 1 97 ? -9.560 0.377 9.941 1.00 96.50 97 ALA A CA 1
ATOM 715 C C . ALA A 1 97 ? -11.025 0.002 10.198 1.00 96.50 97 ALA A C 1
ATOM 717 O O . ALA A 1 97 ? -11.669 -0.586 9.327 1.00 96.50 97 ALA A O 1
ATOM 718 N N . ALA A 1 98 ? -11.564 0.395 11.357 1.00 95.88 98 ALA A N 1
ATOM 719 C CA . ALA A 1 98 ? -12.966 0.194 11.707 1.00 95.88 98 ALA A CA 1
ATOM 720 C C . ALA A 1 98 ? -13.913 0.979 10.785 1.00 95.88 98 ALA A C 1
ATOM 722 O O . ALA A 1 98 ? -14.865 0.405 10.254 1.00 95.88 98 ALA A O 1
ATOM 723 N N . ALA A 1 99 ? -13.632 2.263 10.532 1.00 95.88 99 ALA A N 1
ATOM 724 C CA . ALA A 1 99 ? -14.436 3.092 9.633 1.00 95.88 99 ALA A CA 1
ATOM 725 C C . ALA A 1 99 ? -14.438 2.556 8.194 1.00 95.88 99 ALA A C 1
ATOM 727 O O . ALA A 1 99 ? -15.492 2.479 7.567 1.00 95.88 99 ALA A O 1
ATOM 728 N N . ASN A 1 100 ? -13.282 2.117 7.689 1.00 95.69 100 ASN A N 1
ATOM 729 C CA . ASN A 1 100 ? -13.190 1.486 6.376 1.00 95.69 100 ASN A CA 1
ATOM 730 C C . ASN A 1 100 ? -14.031 0.204 6.323 1.00 95.69 100 ASN A C 1
ATOM 732 O O . ASN A 1 100 ? -14.793 0.017 5.381 1.00 95.69 100 ASN A O 1
ATOM 736 N N . LEU A 1 101 ? -13.948 -0.670 7.331 1.00 96.38 101 LEU A N 1
ATOM 737 C CA . LEU A 1 101 ? -14.770 -1.882 7.349 1.00 96.38 101 LEU A CA 1
ATOM 738 C C . LEU A 1 101 ? -16.269 -1.549 7.357 1.00 96.38 101 LEU A C 1
ATOM 740 O O . LEU A 1 101 ? -17.025 -2.158 6.606 1.00 96.38 101 LEU A O 1
ATOM 744 N N . ALA A 1 102 ? -16.690 -0.568 8.156 1.00 97.00 102 ALA A N 1
ATOM 745 C CA . ALA A 1 102 ? -18.082 -0.128 8.193 1.00 97.00 102 ALA A CA 1
ATOM 746 C C . ALA A 1 102 ? -18.551 0.447 6.844 1.00 97.00 102 ALA A C 1
ATOM 748 O O . ALA A 1 102 ? -19.690 0.220 6.444 1.00 97.00 102 ALA A O 1
ATOM 749 N N . GLN A 1 103 ? -17.676 1.162 6.132 1.00 96.81 103 GLN A N 1
ATOM 750 C CA . GLN A 1 103 ? -17.992 1.774 4.842 1.00 96.81 103 GLN A CA 1
ATOM 751 C C . GLN A 1 103 ? -18.018 0.766 3.684 1.00 96.81 103 GLN A C 1
ATOM 753 O O . GLN A 1 103 ? -18.892 0.847 2.826 1.00 96.81 103 GLN A O 1
ATOM 758 N N . PHE A 1 104 ? -17.050 -0.150 3.631 1.00 96.88 104 PHE A N 1
ATOM 759 C CA . PHE A 1 104 ? -16.849 -1.049 2.489 1.00 96.88 104 PHE A CA 1
ATOM 760 C C . PHE A 1 104 ? -17.446 -2.445 2.701 1.00 96.88 104 PHE A C 1
ATOM 762 O O . PHE A 1 104 ? -17.590 -3.202 1.745 1.00 96.88 104 PHE A O 1
ATOM 769 N N . GLY A 1 105 ? -17.788 -2.815 3.938 1.00 96.25 105 GLY A N 1
ATOM 770 C CA . GLY A 1 105 ? -18.445 -4.080 4.285 1.00 96.25 105 GLY A CA 1
ATOM 771 C C . GLY A 1 105 ? -17.585 -5.338 4.114 1.00 96.25 105 GLY A C 1
ATOM 772 O O . GLY A 1 105 ? -17.983 -6.412 4.557 1.00 96.25 105 GLY A O 1
ATOM 773 N N . VAL A 1 106 ? -16.401 -5.221 3.507 1.00 95.38 106 VAL A N 1
ATOM 774 C CA . VAL A 1 106 ? -15.474 -6.326 3.259 1.00 95.38 106 VAL A CA 1
ATOM 775 C C . VAL A 1 106 ? -14.140 -6.032 3.950 1.00 95.38 106 VAL A C 1
ATOM 777 O O . VAL A 1 106 ? -13.509 -5.013 3.655 1.00 95.38 106 VAL A O 1
ATOM 780 N N . PRO A 1 107 ? -13.672 -6.895 4.871 1.00 95.94 107 PRO A N 1
ATOM 781 C CA .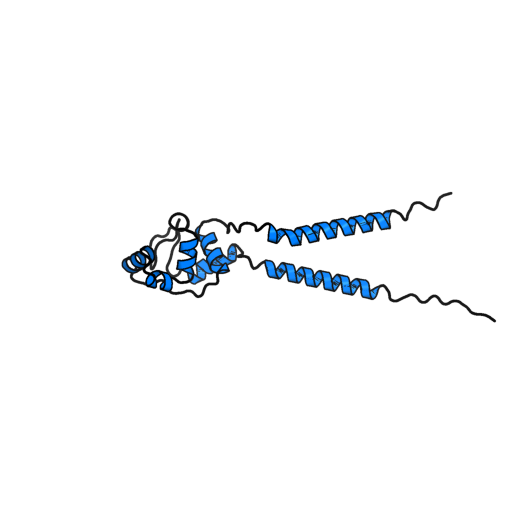 PRO A 1 107 ? -12.368 -6.712 5.489 1.00 95.94 107 PRO A CA 1
ATOM 782 C C . PRO A 1 107 ? -11.255 -6.983 4.475 1.00 95.94 107 PRO A C 1
ATOM 784 O O . PRO A 1 107 ? -11.265 -8.004 3.789 1.00 95.94 107 PRO A O 1
ATOM 787 N N . MET A 1 108 ? -10.242 -6.113 4.434 1.00 97.31 108 MET A N 1
ATOM 788 C CA . MET A 1 108 ? -9.003 -6.431 3.723 1.00 97.31 108 MET A CA 1
ATOM 789 C C . MET A 1 108 ? -8.350 -7.659 4.391 1.00 97.31 108 MET A C 1
ATOM 791 O O . MET A 1 108 ? -8.161 -7.633 5.620 1.00 97.31 108 MET A O 1
ATOM 795 N N . PRO A 1 109 ? -8.048 -8.732 3.633 1.00 96.19 109 PRO A N 1
ATOM 796 C CA . PRO A 1 109 ? -7.396 -9.920 4.169 1.00 96.19 109 PRO A CA 1
ATOM 797 C C . PRO A 1 109 ? -5.904 -9.666 4.393 1.00 96.19 109 PRO A C 1
ATOM 799 O O . PRO A 1 109 ? -5.316 -8.765 3.794 1.00 96.19 109 PRO A O 1
ATOM 802 N N . ASN A 1 110 ? -5.273 -10.494 5.224 1.00 96.62 110 ASN A N 1
ATOM 803 C CA . ASN A 1 110 ? -3.818 -10.543 5.271 1.00 96.62 110 ASN A CA 1
ATOM 804 C C . ASN A 1 110 ? -3.299 -11.175 3.969 1.00 96.62 110 ASN A C 1
ATOM 806 O O . ASN A 1 110 ? -3.678 -12.290 3.616 1.00 96.62 110 ASN A O 1
ATOM 810 N N . LEU A 1 111 ? -2.453 -10.439 3.251 1.00 95.56 111 LEU A N 1
ATOM 811 C CA . LEU A 1 111 ? -1.933 -10.823 1.938 1.00 95.56 111 LEU A CA 1
ATOM 812 C C . LEU A 1 111 ? -0.607 -11.602 2.018 1.00 95.56 111 LEU A C 1
ATOM 814 O O . LEU A 1 111 ? -0.064 -11.983 0.984 1.00 95.56 111 LEU A O 1
ATOM 818 N N . GLY A 1 112 ? -0.065 -11.820 3.222 1.00 95.44 112 GLY A N 1
ATOM 819 C CA . GLY A 1 112 ? 1.183 -12.559 3.435 1.00 95.44 112 GLY A CA 1
ATOM 820 C C . GLY A 1 112 ? 2.417 -11.863 2.857 1.00 95.44 112 GLY A C 1
ATOM 821 O O . GLY A 1 112 ? 3.385 -12.527 2.489 1.00 95.44 112 GLY A O 1
ATOM 822 N N . LEU A 1 113 ? 2.375 -10.535 2.728 1.00 93.81 113 LEU A N 1
ATOM 823 C CA . LEU A 1 113 ? 3.450 -9.757 2.119 1.00 93.81 113 LEU A CA 1
ATOM 824 C C . LEU A 1 113 ? 4.644 -9.627 3.067 1.00 93.81 113 LEU A C 1
ATOM 826 O O . LEU A 1 113 ? 4.494 -9.401 4.266 1.00 93.81 113 LEU A O 1
ATOM 830 N N . SER A 1 114 ? 5.846 -9.722 2.504 1.00 93.75 114 SER A N 1
ATOM 831 C CA . SER A 1 114 ? 7.088 -9.418 3.216 1.00 93.75 114 SER A CA 1
ATOM 832 C C . SER A 1 114 ? 7.280 -7.911 3.402 1.00 93.75 114 SER A C 1
ATOM 834 O O . SER A 1 114 ? 6.792 -7.108 2.607 1.00 93.75 114 SER A O 1
ATOM 836 N N . GLU A 1 115 ? 8.082 -7.516 4.391 1.00 89.31 115 GLU A N 1
ATOM 837 C CA . GLU A 1 115 ? 8.426 -6.107 4.644 1.00 89.31 115 GLU A CA 1
ATOM 838 C C . GLU A 1 115 ? 8.951 -5.389 3.388 1.00 89.31 115 GLU A C 1
ATOM 840 O O . GLU A 1 115 ? 8.539 -4.274 3.082 1.00 89.31 115 GLU A O 1
ATOM 845 N N . ALA A 1 116 ? 9.809 -6.045 2.599 1.00 88.12 116 ALA A N 1
ATOM 846 C CA . ALA A 1 116 ? 10.354 -5.463 1.370 1.00 88.12 116 ALA A CA 1
ATOM 847 C C . ALA A 1 116 ? 9.273 -5.203 0.303 1.00 88.12 116 ALA A C 1
ATOM 849 O O . ALA A 1 116 ? 9.328 -4.201 -0.413 1.00 88.12 116 ALA A O 1
ATOM 850 N N . GLN A 1 117 ? 8.277 -6.090 0.211 1.00 93.50 117 GLN A N 1
ATOM 851 C CA . GLN A 1 117 ? 7.131 -5.927 -0.684 1.00 93.50 117 GLN A CA 1
ATOM 852 C C . GLN A 1 117 ? 6.209 -4.800 -0.214 1.00 93.50 117 GLN A C 1
ATOM 854 O O . GLN A 1 117 ? 5.779 -3.996 -1.039 1.00 93.50 117 GLN A O 1
ATOM 859 N N . VAL A 1 118 ? 5.948 -4.705 1.094 1.00 94.88 118 VAL A N 1
ATOM 860 C CA . VAL A 1 118 ? 5.149 -3.621 1.687 1.00 94.88 118 VAL A CA 1
ATOM 861 C C . VAL A 1 118 ? 5.799 -2.264 1.421 1.00 94.88 118 VAL A C 1
ATOM 863 O O . VAL A 1 118 ? 5.146 -1.364 0.898 1.00 94.88 118 VAL A O 1
ATOM 866 N N . GLU A 1 119 ? 7.099 -2.130 1.683 1.00 92.38 119 GLU A N 1
ATOM 867 C CA . GLU A 1 119 ? 7.843 -0.896 1.402 1.00 92.38 119 GLU A CA 1
ATOM 868 C C . GLU A 1 119 ? 7.848 -0.554 -0.093 1.00 92.38 119 GLU A C 1
ATOM 870 O O . GLU A 1 119 ? 7.650 0.601 -0.477 1.00 92.38 119 GLU A O 1
ATOM 875 N N . GLY A 1 120 ? 8.017 -1.562 -0.955 1.00 91.50 120 GLY A N 1
ATOM 876 C CA . GLY A 1 120 ? 7.933 -1.390 -2.404 1.00 91.50 120 GLY A CA 1
ATOM 877 C C . GLY A 1 120 ? 6.567 -0.866 -2.861 1.00 91.50 120 GLY A C 1
ATOM 878 O O . GLY A 1 120 ? 6.513 0.022 -3.714 1.00 91.50 120 GLY A O 1
ATOM 879 N N . LEU A 1 121 ? 5.475 -1.379 -2.284 1.00 93.88 121 LEU A N 1
ATOM 880 C CA . LEU A 1 121 ? 4.108 -0.931 -2.570 1.00 93.88 121 LEU A CA 1
ATOM 881 C C . LEU A 1 121 ? 3.851 0.489 -2.068 1.00 93.88 121 LEU A C 1
ATOM 883 O O . LEU A 1 121 ? 3.288 1.290 -2.807 1.00 93.88 121 LEU A O 1
ATOM 887 N N . ILE A 1 122 ? 4.287 0.832 -0.853 1.00 94.25 122 ILE A N 1
ATOM 888 C CA . ILE A 1 122 ? 4.143 2.197 -0.322 1.00 94.25 122 ILE A CA 1
ATOM 889 C C . ILE A 1 122 ? 4.883 3.195 -1.220 1.00 94.25 122 ILE A C 1
ATOM 891 O O . ILE A 1 122 ? 4.325 4.241 -1.548 1.00 94.25 122 ILE A O 1
ATOM 895 N N . GLY A 1 123 ? 6.092 2.850 -1.679 1.00 91.75 123 GLY A N 1
ATOM 896 C CA . GLY A 1 123 ? 6.807 3.636 -2.687 1.00 91.75 123 GLY A CA 1
ATOM 897 C C . GLY A 1 123 ? 5.982 3.798 -3.966 1.00 91.75 123 GLY A C 1
ATOM 898 O O . GLY A 1 123 ? 5.671 4.915 -4.371 1.00 91.75 123 GLY A O 1
ATOM 899 N N . HIS A 1 124 ? 5.530 2.684 -4.551 1.00 91.56 124 HIS A N 1
ATOM 900 C CA . HIS A 1 124 ? 4.703 2.699 -5.762 1.00 91.56 124 HIS A CA 1
ATOM 901 C C . HIS A 1 124 ? 3.471 3.618 -5.643 1.00 91.56 124 HIS A C 1
ATOM 903 O O . HIS A 1 124 ? 3.195 4.393 -6.558 1.00 91.56 124 HIS A O 1
ATOM 909 N N . LEU A 1 125 ? 2.770 3.576 -4.505 1.00 91.75 125 LEU A N 1
ATOM 910 C CA . LEU A 1 125 ? 1.579 4.389 -4.234 1.00 91.75 125 LEU A CA 1
ATOM 911 C C . LEU A 1 125 ? 1.879 5.881 -4.063 1.00 91.75 125 LEU A C 1
ATOM 913 O O . LEU A 1 125 ? 1.037 6.711 -4.397 1.00 91.75 125 LEU A O 1
ATOM 917 N N . GLY A 1 126 ? 3.062 6.231 -3.561 1.00 86.25 126 GLY A N 1
ATOM 918 C CA . GLY A 1 126 ? 3.467 7.624 -3.392 1.00 86.25 126 GLY A CA 1
ATOM 919 C C . GLY A 1 126 ? 3.931 8.303 -4.676 1.00 86.25 126 GLY A C 1
ATOM 920 O O . GLY A 1 126 ? 4.387 9.441 -4.612 1.00 86.25 126 GLY A O 1
ATOM 921 N N . GLY A 1 127 ? 3.934 7.603 -5.820 1.00 67.06 127 GLY A N 1
ATOM 922 C CA . GLY A 1 127 ? 4.571 8.076 -7.059 1.00 67.06 127 GLY A CA 1
ATOM 923 C C . GLY A 1 127 ? 6.093 8.250 -6.939 1.00 67.06 127 GLY A C 1
ATOM 924 O O . GLY A 1 127 ? 6.779 8.507 -7.927 1.00 67.06 127 GLY A O 1
ATOM 925 N N . ALA A 1 128 ? 6.631 8.068 -5.735 1.00 45.53 128 ALA A N 1
ATOM 926 C CA . ALA A 1 128 ? 8.034 8.041 -5.433 1.00 45.53 128 ALA A CA 1
ATOM 927 C C . ALA A 1 128 ? 8.523 6.618 -5.694 1.00 45.53 128 ALA A C 1
ATOM 929 O O . ALA A 1 128 ? 8.212 5.695 -4.941 1.00 45.53 128 ALA A O 1
ATOM 930 N N . ALA A 1 129 ? 9.375 6.437 -6.710 1.00 39.19 129 ALA A N 1
ATOM 931 C CA . ALA A 1 129 ? 10.384 5.379 -6.623 1.00 39.19 129 ALA A CA 1
ATOM 932 C C . ALA A 1 129 ? 10.893 5.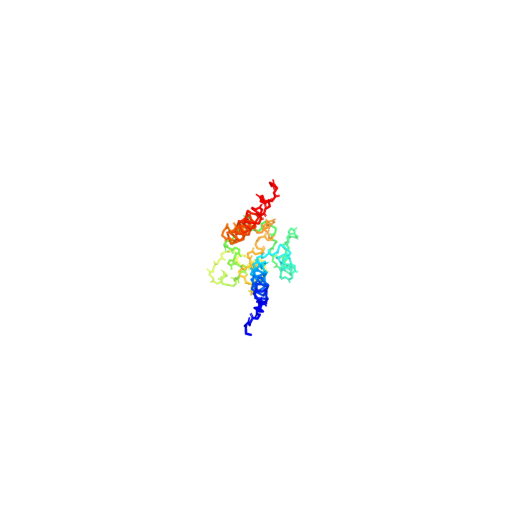397 -5.180 1.00 39.19 129 ALA A C 1
ATOM 934 O O . ALA A 1 129 ? 11.166 6.511 -4.714 1.00 39.19 129 ALA A O 1
ATOM 935 N N . PRO A 1 130 ? 10.886 4.257 -4.453 1.00 42.69 130 PRO A N 1
ATOM 936 C CA . PRO A 1 130 ? 11.082 4.273 -3.020 1.00 42.69 130 PRO A CA 1
ATOM 937 C C . PRO A 1 130 ? 12.261 5.187 -2.769 1.00 42.69 130 PRO A C 1
ATOM 939 O O . PRO A 1 130 ? 13.370 4.927 -3.245 1.00 42.69 130 PRO A O 1
ATOM 942 N N . ALA A 1 131 ? 12.015 6.270 -2.036 1.00 41.97 131 ALA A N 1
ATOM 943 C CA . ALA A 1 131 ? 13.065 6.904 -1.284 1.00 41.97 131 ALA A CA 1
ATOM 944 C C . ALA A 1 131 ? 13.439 5.877 -0.208 1.00 41.97 131 ALA A C 1
ATOM 946 O O . ALA A 1 131 ? 13.284 6.092 0.989 1.00 41.97 131 ALA A O 1
ATOM 947 N N . ALA A 1 132 ? 13.970 4.725 -0.643 1.00 44.75 132 ALA A N 1
ATOM 948 C CA . ALA A 1 132 ? 15.161 4.202 -0.063 1.00 44.75 132 ALA A CA 1
ATOM 949 C C . ALA A 1 132 ? 15.993 5.454 0.140 1.00 44.75 132 ALA A C 1
ATOM 951 O O . ALA A 1 132 ? 16.525 6.040 -0.804 1.00 44.75 132 ALA A O 1
ATOM 952 N N . ALA A 1 133 ? 16.042 5.900 1.393 1.00 44.12 133 ALA A N 1
ATOM 953 C CA . ALA A 1 133 ? 17.286 6.350 1.945 1.00 44.12 133 ALA A CA 1
ATOM 954 C C . ALA A 1 133 ? 18.324 5.460 1.271 1.00 44.12 133 ALA A C 1
ATOM 956 O O . ALA A 1 133 ? 18.388 4.259 1.548 1.00 44.12 133 ALA A O 1
ATOM 957 N N . VAL A 1 134 ? 18.980 6.018 0.253 1.00 46.03 134 VAL A N 1
ATOM 958 C CA . VAL A 1 134 ? 20.148 5.474 -0.406 1.00 46.03 134 VAL A CA 1
ATOM 959 C C . VAL A 1 134 ? 21.058 5.298 0.782 1.00 46.03 134 VAL A C 1
ATOM 961 O O . VAL A 1 134 ? 21.657 6.269 1.225 1.00 46.03 134 VAL A O 1
ATOM 964 N N . ARG A 1 135 ? 21.006 4.132 1.442 1.00 53.53 135 ARG A N 1
ATOM 965 C CA . ARG A 1 135 ? 21.669 3.962 2.727 1.00 53.53 135 ARG A CA 1
ATOM 966 C C . ARG A 1 135 ? 23.121 4.106 2.333 1.00 53.53 135 ARG A C 1
ATOM 968 O O . ARG A 1 135 ? 23.593 3.231 1.616 1.00 53.53 135 ARG A O 1
ATOM 975 N N . PRO A 1 136 ? 23.846 5.167 2.721 1.00 52.41 136 PRO A N 1
ATOM 976 C CA . PRO A 1 136 ? 25.193 5.391 2.192 1.00 52.41 136 PRO A CA 1
ATOM 977 C C . PRO A 1 136 ? 26.101 4.177 2.469 1.00 52.41 136 PRO A C 1
ATOM 979 O O . PRO A 1 136 ? 27.025 3.869 1.720 1.00 52.41 136 PRO A O 1
ATOM 982 N N . ARG A 1 137 ? 25.730 3.382 3.483 1.00 52.66 137 ARG A N 1
ATOM 983 C CA . ARG A 1 137 ? 26.306 2.083 3.833 1.00 52.66 137 ARG A CA 1
ATOM 984 C C . ARG A 1 137 ? 26.225 0.988 2.764 1.00 52.66 137 ARG A C 1
ATOM 986 O O . ARG A 1 137 ? 27.064 0.097 2.796 1.00 52.66 137 ARG A O 1
ATOM 993 N N . GLN A 1 138 ? 25.289 1.046 1.820 1.00 61.50 138 GLN A N 1
ATOM 994 C CA . GLN A 1 138 ? 25.212 0.087 0.711 1.00 61.50 138 GLN A CA 1
ATOM 995 C C . GLN A 1 138 ? 26.212 0.400 -0.411 1.00 61.50 138 GLN A C 1
ATOM 997 O O . GLN A 1 138 ? 26.623 -0.510 -1.124 1.00 61.50 138 GLN A O 1
ATOM 1002 N N . PHE A 1 139 ? 26.664 1.655 -0.516 1.00 61.09 139 PHE A N 1
ATOM 1003 C CA . PHE A 1 139 ? 27.672 2.082 -1.493 1.00 61.09 139 PHE A CA 1
ATOM 1004 C C . PHE A 1 139 ? 29.100 1.972 -0.960 1.00 61.09 139 PHE A C 1
ATOM 1006 O O . PHE A 1 139 ? 30.019 1.771 -1.743 1.00 61.09 139 PHE A O 1
ATOM 1013 N N . LEU A 1 140 ? 29.290 2.032 0.361 1.00 66.81 140 LEU A N 1
ATOM 1014 C CA . LEU A 1 140 ? 30.587 1.858 1.027 1.00 66.81 140 LEU A CA 1
ATOM 1015 C C . LEU A 1 140 ? 31.393 0.623 0.565 1.00 66.81 140 LEU A C 1
ATOM 1017 O O . LEU A 1 140 ? 32.567 0.800 0.242 1.00 66.81 140 LEU A O 1
ATOM 1021 N N . PRO A 1 141 ? 30.830 -0.600 0.471 1.00 67.75 141 PRO A N 1
ATOM 1022 C CA . PRO A 1 141 ? 31.598 -1.752 -0.006 1.00 67.75 141 PRO A CA 1
ATOM 1023 C C . PRO A 1 141 ? 31.945 -1.654 -1.499 1.00 67.75 141 PRO A C 1
ATOM 1025 O O . PRO A 1 141 ? 33.064 -1.978 -1.884 1.00 67.75 141 PRO A O 1
ATOM 1028 N N . THR A 1 142 ? 31.031 -1.160 -2.338 1.00 70.25 142 THR A N 1
ATOM 1029 C CA . THR A 1 142 ? 31.267 -0.983 -3.782 1.00 70.25 142 THR A CA 1
ATOM 1030 C C . THR A 1 142 ? 32.333 0.078 -4.050 1.00 70.25 142 THR A C 1
ATOM 1032 O O . THR A 1 142 ? 33.206 -0.106 -4.894 1.00 70.25 142 THR A O 1
ATOM 1035 N N . LEU A 1 143 ? 32.303 1.170 -3.289 1.00 75.38 143 LEU A N 1
ATOM 1036 C CA . LEU A 1 143 ? 33.251 2.273 -3.397 1.00 75.38 143 LEU A CA 1
ATOM 1037 C C . LEU A 1 143 ? 34.633 1.861 -2.872 1.00 75.38 143 LEU A C 1
ATOM 1039 O O . LEU A 1 143 ? 35.637 2.156 -3.511 1.00 75.38 143 LEU A O 1
ATOM 1043 N N . ALA A 1 144 ? 34.692 1.085 -1.784 1.00 75.31 144 ALA A N 1
ATOM 1044 C CA . ALA A 1 144 ? 35.936 0.486 -1.303 1.00 75.31 144 ALA A CA 1
ATOM 1045 C C . ALA A 1 144 ? 36.556 -0.467 -2.341 1.00 75.31 144 ALA A C 1
ATOM 1047 O O . ALA A 1 144 ? 37.755 -0.391 -2.599 1.00 75.31 144 ALA A O 1
ATOM 1048 N N . LEU A 1 145 ? 35.751 -1.317 -2.988 1.00 78.50 145 LEU A N 1
ATOM 1049 C CA . LEU A 1 145 ? 36.228 -2.206 -4.053 1.00 78.50 145 LEU A CA 1
ATOM 1050 C C . LEU A 1 145 ? 36.740 -1.427 -5.274 1.00 78.50 145 LEU A C 1
ATOM 1052 O O . LEU A 1 145 ? 37.799 -1.761 -5.802 1.00 78.50 145 LEU A O 1
ATOM 1056 N N . ALA A 1 146 ? 36.040 -0.368 -5.689 1.00 72.88 146 ALA A N 1
ATOM 1057 C CA . ALA A 1 146 ? 36.472 0.486 -6.796 1.00 72.88 146 ALA A CA 1
ATOM 1058 C C . ALA A 1 146 ? 37.799 1.206 -6.491 1.00 72.88 146 ALA A C 1
ATOM 1060 O O . ALA A 1 146 ? 38.693 1.241 -7.338 1.00 72.88 146 ALA A O 1
ATOM 1061 N N . VAL A 1 147 ? 37.962 1.720 -5.267 1.00 80.38 147 VAL A N 1
ATOM 1062 C CA . VAL A 1 147 ? 39.202 2.374 -4.817 1.00 80.38 147 VAL A CA 1
ATOM 1063 C C . VAL A 1 147 ? 40.367 1.383 -4.769 1.00 80.38 147 VAL A C 1
ATOM 1065 O O . VAL A 1 147 ? 41.451 1.694 -5.261 1.00 80.38 147 VAL A O 1
ATOM 1068 N N . LEU A 1 148 ? 40.154 0.175 -4.238 1.00 86.06 148 LEU A N 1
ATOM 1069 C CA . LEU A 1 148 ? 41.188 -0.864 -4.193 1.00 86.06 148 LEU A CA 1
ATOM 1070 C C . LEU A 1 148 ? 41.600 -1.330 -5.596 1.00 86.06 148 LEU A C 1
ATOM 1072 O O . LEU A 1 148 ? 42.790 -1.518 -5.852 1.00 86.06 148 LEU A O 1
ATOM 1076 N N . ALA A 1 149 ? 40.646 -1.465 -6.521 1.00 81.06 149 ALA A N 1
ATOM 1077 C CA . ALA A 1 149 ? 40.934 -1.806 -7.912 1.00 81.06 149 ALA A CA 1
ATOM 1078 C C . ALA A 1 149 ? 41.759 -0.709 -8.607 1.00 81.06 149 ALA A C 1
ATOM 1080 O O . ALA A 1 149 ? 42.775 -1.010 -9.234 1.00 81.06 149 ALA A O 1
ATOM 1081 N N . ALA A 1 150 ? 41.380 0.563 -8.445 1.00 76.81 150 ALA A N 1
ATOM 1082 C CA . ALA A 1 150 ? 42.111 1.694 -9.019 1.00 76.81 150 ALA A CA 1
ATOM 1083 C C . ALA A 1 150 ? 43.539 1.816 -8.454 1.00 76.81 150 ALA A C 1
ATOM 1085 O O . ALA A 1 150 ? 44.499 2.000 -9.209 1.00 76.81 150 ALA A O 1
ATOM 1086 N N . ALA A 1 151 ? 43.702 1.648 -7.138 1.00 81.12 151 ALA A N 1
ATOM 1087 C CA . ALA A 1 151 ? 45.011 1.641 -6.487 1.00 81.12 151 ALA A CA 1
ATOM 1088 C C . ALA A 1 151 ? 45.889 0.470 -6.965 1.00 81.12 151 ALA A C 1
ATOM 1090 O O . ALA A 1 151 ? 47.071 0.662 -7.254 1.00 81.12 151 ALA A O 1
ATOM 1091 N N . GLY A 1 152 ? 45.312 -0.728 -7.117 1.00 84.19 152 GLY A N 1
ATOM 1092 C CA . GLY A 1 152 ? 46.014 -1.907 -7.628 1.00 84.19 152 GLY A CA 1
ATOM 1093 C C . GLY A 1 152 ? 46.509 -1.733 -9.066 1.00 84.19 152 GLY A C 1
ATOM 1094 O O . GLY A 1 152 ? 47.671 -2.018 -9.353 1.00 84.19 152 GLY A O 1
ATOM 1095 N N . ILE A 1 153 ? 45.665 -1.205 -9.959 1.00 79.00 153 ILE A N 1
ATOM 1096 C CA . ILE A 1 153 ? 46.032 -0.925 -11.360 1.00 79.00 153 ILE A CA 1
ATOM 1097 C C . ILE A 1 153 ? 47.165 0.106 -11.428 1.00 79.00 153 ILE A C 1
ATOM 1099 O O . ILE A 1 153 ? 48.128 -0.077 -12.174 1.00 79.00 153 ILE A O 1
ATOM 1103 N N . THR A 1 154 ? 47.089 1.154 -10.606 1.00 79.25 154 THR A N 1
ATOM 1104 C CA . THR A 1 154 ? 48.103 2.217 -10.559 1.00 79.25 154 THR A CA 1
ATOM 1105 C C . THR A 1 154 ? 49.449 1.683 -10.068 1.00 79.25 154 THR A C 1
ATOM 1107 O O . THR A 1 154 ? 50.486 1.962 -10.667 1.00 79.25 154 THR A O 1
ATOM 1110 N N . LEU A 1 155 ? 49.450 0.852 -9.021 1.00 79.81 155 LEU A N 1
ATOM 1111 C CA . LEU A 1 155 ? 50.667 0.236 -8.496 1.00 79.81 155 LEU A CA 1
ATOM 1112 C C . LEU A 1 155 ? 51.320 -0.702 -9.522 1.00 79.81 155 LEU A C 1
ATOM 1114 O O . LEU A 1 155 ? 52.536 -0.679 -9.688 1.00 79.81 155 LEU A O 1
ATOM 1118 N N . ILE A 1 156 ? 50.524 -1.488 -10.252 1.00 78.69 156 ILE A N 1
ATOM 1119 C CA . ILE A 1 156 ? 51.024 -2.338 -11.341 1.00 78.69 156 ILE A CA 1
ATOM 1120 C C . ILE A 1 156 ? 51.643 -1.466 -12.443 1.00 78.69 156 ILE A C 1
ATOM 1122 O O . ILE A 1 156 ? 52.783 -1.703 -12.834 1.00 78.69 156 ILE A O 1
ATOM 1126 N N . ALA A 1 157 ? 50.962 -0.413 -12.901 1.00 76.75 157 ALA A N 1
ATOM 1127 C CA . ALA A 1 157 ? 51.499 0.477 -13.931 1.00 76.75 157 ALA A CA 1
ATOM 1128 C C . ALA A 1 157 ? 52.838 1.122 -13.519 1.00 76.75 157 ALA A C 1
ATOM 1130 O O . ALA A 1 157 ? 53.773 1.156 -14.318 1.00 76.75 157 ALA A O 1
ATOM 1131 N N . LEU A 1 158 ? 52.974 1.558 -12.262 1.00 79.62 158 LEU A N 1
ATOM 1132 C CA . LEU A 1 158 ? 54.217 2.137 -11.739 1.00 79.62 158 LEU A CA 1
ATOM 1133 C C . LEU A 1 158 ? 55.352 1.109 -11.614 1.00 79.62 158 LEU A C 1
ATOM 1135 O O . LEU A 1 158 ? 56.504 1.420 -11.917 1.00 79.62 158 LEU A O 1
ATOM 1139 N N . LEU A 1 159 ? 55.044 -0.122 -11.198 1.00 76.00 159 LEU A N 1
ATOM 1140 C CA . LEU A 1 159 ? 56.042 -1.187 -11.064 1.00 76.00 159 LEU A CA 1
ATOM 1141 C C . LEU A 1 159 ? 56.540 -1.700 -12.424 1.00 76.00 159 LEU A C 1
ATOM 1143 O O . LEU A 1 159 ? 57.718 -2.032 -12.553 1.00 76.00 159 LEU A O 1
ATOM 1147 N N . PHE A 1 160 ? 55.674 -1.746 -13.441 1.00 69.94 160 PHE A N 1
ATOM 1148 C CA . PHE A 1 160 ? 56.027 -2.221 -14.784 1.00 69.94 160 PHE A CA 1
ATOM 1149 C C . PHE A 1 160 ? 56.537 -1.109 -15.718 1.00 69.94 160 PHE A C 1
ATOM 1151 O O . PHE A 1 160 ? 57.364 -1.387 -16.584 1.00 69.94 160 PHE A O 1
ATOM 1158 N N . GLY A 1 161 ? 56.135 0.150 -15.518 1.00 61.53 161 GLY A N 1
ATOM 1159 C CA . GLY A 1 161 ? 56.627 1.299 -16.291 1.00 61.53 161 GLY A CA 1
ATOM 1160 C C . GLY A 1 161 ? 58.097 1.648 -16.031 1.00 61.53 161 GLY A C 1
ATOM 1161 O O . GLY A 1 161 ? 58.742 2.281 -16.860 1.00 61.53 161 GLY A O 1
ATOM 1162 N N . ARG A 1 162 ? 58.673 1.180 -14.916 1.00 66.38 162 ARG A N 1
ATOM 1163 C CA . ARG A 1 162 ? 60.065 1.460 -14.524 1.00 66.38 162 ARG A CA 1
ATOM 1164 C C . ARG A 1 162 ? 61.118 0.579 -15.217 1.00 66.38 162 ARG A C 1
ATOM 1166 O O . ARG A 1 162 ? 62.289 0.659 -14.864 1.00 66.38 162 ARG A O 1
ATOM 1173 N N . LYS A 1 163 ? 60.728 -0.288 -16.162 1.00 56.53 163 LYS A N 1
ATOM 1174 C CA . LYS A 1 163 ? 61.605 -1.341 -16.715 1.00 56.53 163 LYS A CA 1
ATOM 1175 C C . LYS A 1 163 ? 62.263 -1.027 -18.073 1.00 56.53 163 LYS A C 1
ATOM 1177 O O . LYS A 1 163 ? 62.870 -1.924 -18.646 1.00 56.53 163 LYS A O 1
ATOM 1182 N N . HIS A 1 164 ? 62.174 0.202 -18.588 1.00 57.78 164 HIS A N 1
ATOM 1183 C CA . HIS A 1 164 ? 62.653 0.540 -19.944 1.00 57.78 164 HIS A CA 1
ATOM 1184 C C . HIS A 1 164 ? 63.741 1.627 -20.028 1.00 57.78 164 HIS A C 1
ATOM 1186 O O . HIS A 1 164 ? 63.998 2.134 -21.114 1.00 57.78 164 HIS A O 1
ATOM 1192 N N . THR A 1 165 ? 64.421 1.973 -18.932 1.00 59.97 165 THR A N 1
ATOM 1193 C CA . THR A 1 165 ? 65.454 3.030 -18.938 1.00 59.97 165 THR A CA 1
ATOM 1194 C C . THR A 1 165 ? 66.852 2.525 -18.582 1.00 59.97 165 THR A C 1
ATOM 1196 O O . THR A 1 165 ? 67.536 3.193 -17.826 1.00 59.97 165 THR A O 1
ATOM 1199 N N . GLU A 1 166 ? 67.293 1.371 -19.090 1.00 59.97 166 GLU A N 1
ATOM 1200 C CA . GLU A 1 166 ? 68.715 0.978 -19.066 1.00 59.97 166 GLU A CA 1
ATOM 1201 C C . GLU A 1 166 ? 69.039 0.119 -20.296 1.00 59.97 166 GLU A C 1
ATOM 1203 O O . GLU A 1 166 ? 68.845 -1.092 -20.276 1.00 59.97 166 GLU A O 1
ATOM 1208 N N . THR A 1 167 ? 69.436 0.744 -21.410 1.00 58.41 167 THR A N 1
ATOM 1209 C CA . THR A 1 167 ? 70.310 0.181 -22.469 1.00 58.41 167 THR A CA 1
ATOM 1210 C C . THR A 1 167 ? 70.472 1.227 -23.573 1.00 58.41 167 THR A C 1
ATOM 1212 O O . THR A 1 167 ? 69.604 1.398 -24.423 1.00 58.41 167 THR A O 1
ATOM 1215 N N . GLY A 1 168 ? 71.576 1.967 -23.533 1.00 58.25 168 GLY A N 1
ATOM 1216 C CA . GLY A 1 168 ? 71.894 2.985 -24.533 1.00 58.25 168 GLY A CA 1
ATOM 1217 C C . GLY A 1 168 ? 73.062 3.863 -24.102 1.00 58.25 168 GLY A C 1
ATOM 1218 O O . GLY A 1 168 ? 72.905 5.077 -24.021 1.00 58.25 168 GLY A O 1
ATOM 1219 N N . ALA A 1 169 ? 74.186 3.230 -23.767 1.00 55.34 169 ALA A N 1
ATOM 1220 C CA . ALA A 1 169 ? 75.509 3.845 -23.716 1.00 55.34 169 ALA A CA 1
ATOM 1221 C C . ALA A 1 169 ? 76.403 3.087 -24.700 1.00 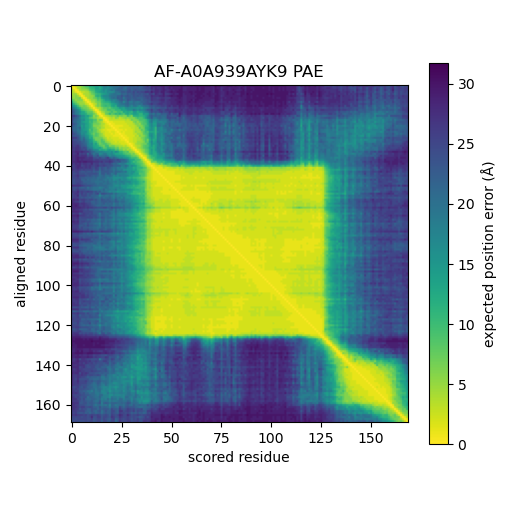55.34 169 ALA A C 1
ATOM 1223 O O . ALA A 1 169 ? 76.232 1.846 -24.774 1.00 55.34 169 ALA A O 1
#

Foldseek 3Di:
DDDDDDDDPDPPPPVVVVVVVVVVVVVVVVVVVPVPQQDLVVLVVCCVVPVVVAEAAVPAHGLFGHLPCVCVVDPLVVQLCCQQQLPVCVVVPPVVSVVRCVVNVDHDHRPNDDSSSSQSNSCNSVVHPRPPPPVVVVCVVVVVVVVVVVVVVVVVCVVVVVPPPDDDD

Mean predicted aligned error: 15.65 Å

pLDDT: mean 78.95, std 18.17, range [39.19, 97.94]

Secondary structure (DSSP, 8-state):
-----------TTHHHHHHHHHHHHHHHHHHHTTTTS--HHHHHHHIIIIITTT--SSS--SSS---TTHHHHS-HHHHHHHHH-HHHHHHTT-HHHHHHHHHHSSPPPP----HHHHHHHHHHHTTS-------HHHHHHHHHHHHHHHHHHHHHHHHHHTTSS----

Radius of gyration: 29.74 Å; Cα contacts (8 Å, |Δi|>4): 116; chains: 1; bounding box: 102×47×43 Å